Protein AF-A0AAE3JAQ6-F1 (afdb_monomer_lite)

Radius of gyration: 19.1 Å; chains: 1; bounding box: 45×23×56 Å

Organism: NCBI:txid2885356

Secondary structure (DSSP, 8-state):
---GGGG-TT--HHHHHHHHHHHHHHHHHHHHHHHHHHHHHHHHHHHHHH-SS---HHHHHHHHHHHHHHHHHHHHHHHHHHHHHHHHHHHHTT-GGG--S---HHHHSBTTBPPPHHHHIIIIIHHHHHH-

Structure (mmCIF, N/CA/C/O backbone):
data_AF-A0AAE3JAQ6-F1
#
_entry.id   AF-A0AAE3JAQ6-F1
#
loop_
_atom_site.group_PDB
_atom_site.id
_atom_site.type_symbol
_atom_site.label_atom_id
_atom_site.label_alt_id
_atom_site.label_comp_id
_atom_site.label_asym_id
_atom_site.label_entity_id
_atom_site.label_seq_id
_atom_site.pdbx_PDB_ins_code
_atom_site.Cartn_x
_atom_site.Cartn_y
_atom_site.Cartn_z
_atom_site.occupancy
_atom_site.B_iso_or_equiv
_atom_site.auth_seq_id
_atom_site.auth_comp_id
_atom_site.auth_asym_id
_atom_site.auth_atom_id
_atom_site.pdbx_PDB_model_num
ATOM 1 N N . MET A 1 1 ? 12.968 2.070 11.452 1.00 49.06 1 MET A N 1
ATOM 2 C CA . MET A 1 1 ? 12.164 3.088 12.163 1.00 49.06 1 MET A CA 1
ATOM 3 C C . MET A 1 1 ? 11.149 2.365 13.026 1.00 49.06 1 MET A C 1
ATOM 5 O O . MET A 1 1 ? 10.646 1.341 12.583 1.00 49.06 1 MET A O 1
ATOM 9 N N . LYS A 1 2 ? 10.897 2.830 14.254 1.00 66.19 2 LYS A N 1
ATOM 10 C CA . LYS A 1 2 ? 9.731 2.355 15.009 1.00 66.19 2 LYS A CA 1
ATOM 11 C C . LYS A 1 2 ? 8.495 2.928 14.321 1.00 66.19 2 LYS A C 1
ATOM 13 O O . LYS A 1 2 ? 8.451 4.131 14.099 1.00 66.19 2 LYS A O 1
ATOM 18 N N . ASN A 1 3 ? 7.579 2.059 13.925 1.00 81.31 3 ASN A N 1
ATOM 19 C CA . ASN A 1 3 ? 6.344 2.429 13.251 1.00 81.31 3 ASN A CA 1
ATOM 20 C C . ASN A 1 3 ? 5.329 2.807 14.341 1.00 81.31 3 ASN A C 1
ATOM 22 O O . ASN A 1 3 ? 4.969 1.957 15.164 1.00 81.31 3 ASN A O 1
ATOM 26 N N . LYS A 1 4 ? 4.982 4.097 14.427 1.00 90.81 4 LYS A N 1
ATOM 27 C CA . LYS A 1 4 ? 4.193 4.653 15.546 1.00 90.81 4 LYS A CA 1
ATOM 28 C C . LYS A 1 4 ? 2.760 4.126 15.553 1.00 90.81 4 LYS A C 1
ATOM 30 O O . LYS A 1 4 ? 2.126 4.111 16.604 1.00 90.81 4 LYS A O 1
ATOM 35 N N . THR A 1 5 ? 2.278 3.630 14.415 1.00 91.94 5 THR A N 1
ATOM 36 C CA . THR A 1 5 ? 0.979 2.964 14.276 1.00 91.94 5 THR A CA 1
ATOM 37 C C . THR A 1 5 ? 0.790 1.894 15.347 1.00 91.94 5 THR A C 1
ATOM 39 O O . THR A 1 5 ? -0.245 1.854 16.004 1.00 91.94 5 THR A O 1
ATOM 42 N N . PHE A 1 6 ? 1.815 1.080 15.622 1.00 92.94 6 PHE A N 1
ATOM 43 C CA . PHE A 1 6 ? 1.718 -0.003 16.608 1.00 92.94 6 PHE A CA 1
ATOM 44 C C . PHE A 1 6 ? 1.689 0.469 18.070 1.00 92.94 6 PHE A C 1
ATOM 46 O O . PHE A 1 6 ? 1.387 -0.330 18.959 1.00 92.94 6 PHE A O 1
ATOM 53 N N . GLU A 1 7 ? 1.990 1.743 18.327 1.00 91.88 7 GLU A N 1
ATOM 54 C CA . GLU A 1 7 ? 1.877 2.380 19.644 1.00 91.88 7 GLU A CA 1
ATOM 55 C C . GLU A 1 7 ? 0.469 2.965 19.878 1.00 91.88 7 GLU A C 1
ATOM 57 O O . GLU A 1 7 ? 0.170 3.438 20.975 1.00 91.88 7 GLU A O 1
ATOM 62 N N . CYS A 1 8 ? -0.419 2.912 18.875 1.00 91.31 8 CYS A N 1
ATOM 63 C CA . CYS A 1 8 ? -1.789 3.403 18.977 1.00 91.31 8 CYS A CA 1
ATOM 64 C C . CYS A 1 8 ? -2.584 2.621 20.045 1.00 91.31 8 CYS A C 1
ATOM 66 O O . CYS A 1 8 ? -2.744 1.402 19.918 1.00 91.31 8 CYS A O 1
ATOM 68 N N . PRO A 1 9 ? -3.139 3.297 21.074 1.00 92.44 9 PRO A N 1
ATOM 69 C CA . PRO A 1 9 ? -3.845 2.629 22.169 1.00 92.44 9 PRO A CA 1
ATOM 70 C C . PRO A 1 9 ? -5.201 2.042 21.752 1.00 92.44 9 PRO A C 1
ATOM 72 O O . PRO A 1 9 ? -5.751 1.217 22.473 1.00 92.44 9 PRO A O 1
ATOM 75 N N . TYR A 1 10 ? -5.739 2.457 20.602 1.00 93.06 10 TYR A N 1
ATOM 76 C CA . TYR A 1 10 ? -7.034 2.000 20.087 1.00 93.06 10 TYR A CA 1
ATOM 77 C C . TYR A 1 10 ? -6.936 0.703 19.264 1.00 93.06 10 TYR A C 1
ATOM 79 O O . TYR A 1 10 ? -7.961 0.114 18.906 1.00 93.06 10 TYR A O 1
ATOM 87 N N . LEU A 1 11 ? -5.714 0.243 18.967 1.00 94.38 11 LEU A N 1
ATOM 88 C CA . LEU A 1 11 ? -5.476 -1.020 18.273 1.00 94.38 11 LEU A CA 1
ATOM 89 C C . LEU A 1 11 ? -5.509 -2.199 19.241 1.00 94.38 11 LEU A C 1
ATOM 91 O O . LEU A 1 11 ? -4.810 -2.212 20.257 1.00 94.38 11 LEU A O 1
ATOM 95 N N . THR A 1 12 ? -6.274 -3.219 18.870 1.00 94.81 12 THR A N 1
ATOM 96 C CA . THR A 1 12 ? -6.203 -4.538 19.499 1.00 94.81 12 THR A CA 1
ATOM 97 C C . THR A 1 12 ? -4.932 -5.257 19.051 1.00 94.81 12 THR A C 1
ATOM 99 O O . THR A 1 12 ? -4.248 -4.831 18.117 1.00 94.81 12 THR A O 1
ATOM 102 N N . GLU A 1 13 ? -4.595 -6.365 19.709 1.00 95.81 13 GLU A N 1
ATOM 103 C CA . GLU A 1 13 ? -3.482 -7.201 19.248 1.00 95.81 13 GLU A CA 1
ATOM 104 C C . GLU A 1 13 ? -3.768 -7.840 17.882 1.00 95.81 13 GLU A C 1
ATOM 106 O O . GLU A 1 13 ? -2.852 -7.923 17.069 1.00 95.81 13 GLU A O 1
ATOM 111 N N . GLU A 1 14 ? -5.025 -8.180 17.584 1.00 96.62 14 GLU A N 1
ATOM 112 C CA . GLU A 1 14 ? -5.432 -8.718 16.279 1.00 96.62 14 GLU A CA 1
ATOM 113 C C . GLU A 1 14 ? -5.177 -7.711 15.147 1.00 96.62 14 GLU A C 1
ATOM 115 O O . GLU A 1 14 ? -4.533 -8.049 14.154 1.00 96.62 14 GLU A O 1
ATOM 120 N N . ASP A 1 15 ? -5.539 -6.436 15.338 1.00 96.19 15 ASP A N 1
ATOM 121 C CA . ASP A 1 15 ? -5.246 -5.406 14.330 1.00 96.19 15 ASP A CA 1
ATOM 122 C C . ASP A 1 15 ? -3.742 -5.231 14.122 1.00 96.19 15 ASP A C 1
ATOM 124 O O . ASP A 1 15 ? -3.275 -5.029 13.003 1.00 96.19 15 ASP A O 1
ATOM 128 N N . LYS A 1 16 ? -2.953 -5.297 15.202 1.00 95.88 16 LYS A N 1
ATOM 129 C CA . LYS A 1 16 ? -1.493 -5.189 15.102 1.00 95.88 16 LYS A CA 1
ATOM 130 C C . LYS A 1 16 ? -0.904 -6.386 14.364 1.00 95.88 16 LYS A C 1
ATOM 132 O O . LYS A 1 16 ? 0.075 -6.208 13.642 1.00 95.88 16 LYS A O 1
ATOM 137 N N . GLU A 1 17 ? -1.437 -7.588 14.564 1.00 97.00 17 GLU A N 1
ATOM 138 C CA . GLU A 1 17 ? -1.019 -8.787 13.833 1.00 97.00 17 GLU A CA 1
ATOM 139 C C . GLU A 1 17 ? -1.337 -8.669 12.343 1.00 97.00 17 GLU A C 1
ATOM 141 O O . GLU A 1 17 ? -0.437 -8.871 11.523 1.00 97.00 17 GLU A O 1
ATOM 146 N N . PHE A 1 18 ? -2.555 -8.244 12.003 1.00 97.31 18 PHE A N 1
ATOM 147 C CA . PHE A 1 18 ? -2.961 -7.969 10.628 1.00 97.31 18 PHE A CA 1
ATOM 148 C C . PHE A 1 18 ? -2.064 -6.908 9.970 1.00 97.31 18 PHE A C 1
ATOM 150 O O . PHE A 1 18 ? -1.428 -7.175 8.954 1.00 97.31 18 PHE A O 1
ATOM 157 N N . LEU A 1 19 ? -1.896 -5.739 10.596 1.00 96.75 19 LEU A N 1
ATOM 158 C CA . LEU A 1 19 ? -1.072 -4.651 10.057 1.00 96.75 19 LEU A CA 1
ATOM 159 C C . LEU A 1 19 ? 0.402 -5.051 9.878 1.00 96.75 19 LEU A C 1
ATOM 161 O O . LEU A 1 19 ? 1.053 -4.620 8.927 1.00 96.75 19 LEU A O 1
ATOM 165 N N . LYS A 1 20 ? 0.955 -5.885 10.772 1.00 96.38 20 LYS A N 1
ATOM 166 C CA . LYS A 1 20 ? 2.313 -6.439 10.609 1.00 96.38 20 LYS A CA 1
ATOM 167 C C . LYS A 1 20 ? 2.395 -7.397 9.427 1.00 96.38 20 LYS A C 1
ATOM 169 O O . LYS A 1 20 ? 3.418 -7.412 8.740 1.00 96.38 20 LYS A O 1
ATOM 174 N N . TYR A 1 21 ? 1.374 -8.229 9.233 1.00 96.25 21 TYR A N 1
ATOM 175 C CA . TYR A 1 21 ? 1.301 -9.138 8.097 1.00 96.25 21 TYR A CA 1
ATOM 176 C C . TYR A 1 21 ? 1.237 -8.352 6.785 1.00 96.25 21 TYR A C 1
ATOM 178 O O . TYR A 1 21 ? 2.104 -8.556 5.932 1.00 96.25 21 TYR A O 1
ATOM 186 N N . GLU A 1 22 ? 0.313 -7.397 6.678 1.00 95.69 22 GLU A N 1
ATOM 187 C CA . GLU A 1 22 ? 0.147 -6.576 5.478 1.00 95.69 22 GLU A CA 1
ATOM 188 C C . GLU A 1 22 ? 1.398 -5.768 5.159 1.00 95.69 22 GLU A C 1
ATOM 190 O O . GLU A 1 22 ? 1.917 -5.834 4.045 1.00 95.69 22 GLU A O 1
ATOM 195 N N . LEU A 1 23 ? 1.986 -5.099 6.157 1.00 95.38 23 LEU A N 1
ATOM 196 C CA . LEU A 1 23 ? 3.231 -4.357 5.962 1.00 95.38 23 LEU A CA 1
ATOM 197 C C . LEU A 1 23 ? 4.354 -5.263 5.440 1.00 95.38 23 LEU A C 1
ATOM 199 O O . LEU A 1 23 ? 5.096 -4.879 4.539 1.00 95.38 23 LEU A O 1
ATOM 203 N N . LYS A 1 24 ? 4.473 -6.486 5.968 1.00 95.25 24 LYS A N 1
ATOM 204 C CA . LYS A 1 24 ? 5.490 -7.447 5.524 1.00 95.25 24 LYS A CA 1
ATOM 205 C C . LYS A 1 24 ? 5.267 -7.895 4.077 1.00 95.25 24 LYS A C 1
ATOM 207 O O . LYS A 1 24 ? 6.242 -8.061 3.338 1.00 95.25 24 LYS A O 1
ATOM 212 N N . VAL A 1 25 ? 4.019 -8.149 3.679 1.00 94.62 25 VAL A N 1
ATOM 213 C CA . VAL A 1 25 ? 3.671 -8.534 2.302 1.00 94.62 25 VAL A CA 1
ATOM 214 C C . VAL A 1 25 ? 3.941 -7.369 1.352 1.00 94.62 25 VAL A C 1
ATOM 216 O O . VAL A 1 25 ? 4.659 -7.552 0.362 1.00 94.62 25 VAL A O 1
ATOM 219 N N . TYR A 1 26 ? 3.468 -6.172 1.702 1.00 94.31 26 TYR A N 1
ATOM 220 C CA . TYR A 1 26 ? 3.698 -4.941 0.956 1.00 94.31 26 TYR A CA 1
ATOM 221 C C . TYR A 1 26 ? 5.189 -4.662 0.767 1.00 94.31 26 TYR A C 1
ATOM 223 O O . TYR A 1 26 ? 5.651 -4.571 -0.367 1.00 94.31 26 TYR A O 1
ATOM 231 N N . GLU A 1 27 ? 5.987 -4.635 1.839 1.00 92.88 27 GLU A N 1
ATOM 232 C CA . GLU A 1 27 ? 7.431 -4.393 1.752 1.00 92.88 27 GLU A CA 1
ATOM 233 C C . GLU A 1 27 ? 8.133 -5.420 0.858 1.00 92.88 27 GLU A C 1
ATOM 235 O O . GLU A 1 27 ? 9.039 -5.068 0.097 1.00 92.88 27 GLU A O 1
ATOM 240 N N . LYS A 1 28 ? 7.741 -6.698 0.917 1.00 93.81 28 LYS A N 1
ATOM 241 C CA . LYS A 1 28 ? 8.328 -7.740 0.067 1.00 93.81 28 LYS A CA 1
ATOM 242 C C . LYS A 1 28 ? 8.021 -7.492 -1.413 1.00 93.81 28 LYS A C 1
ATOM 244 O O . LYS A 1 28 ? 8.945 -7.535 -2.232 1.00 93.81 28 LYS A O 1
ATOM 249 N N . ASN A 1 29 ? 6.757 -7.239 -1.745 1.00 91.56 29 ASN A N 1
ATOM 250 C CA . ASN A 1 29 ? 6.304 -7.023 -3.120 1.00 91.56 29 ASN A CA 1
ATOM 251 C C . ASN A 1 29 ? 6.865 -5.711 -3.682 1.00 91.56 29 ASN A C 1
ATOM 253 O O . ASN A 1 29 ? 7.469 -5.698 -4.757 1.00 91.56 29 ASN A O 1
ATOM 257 N N . PHE A 1 30 ? 6.780 -4.637 -2.900 1.00 90.25 30 PHE A N 1
ATOM 258 C CA . PHE A 1 30 ? 7.290 -3.321 -3.249 1.00 90.25 30 PHE A CA 1
ATOM 259 C C . PHE A 1 30 ? 8.801 -3.340 -3.496 1.00 90.25 30 PHE A C 1
ATOM 261 O O . PHE A 1 30 ? 9.273 -2.881 -4.533 1.00 90.25 30 PHE A O 1
ATOM 268 N N . ASN A 1 31 ? 9.588 -3.957 -2.605 1.00 91.12 31 ASN A N 1
ATOM 269 C CA . ASN A 1 31 ? 11.038 -4.054 -2.790 1.00 91.12 31 ASN A CA 1
ATOM 270 C C . ASN A 1 31 ? 11.432 -4.896 -4.011 1.00 91.12 31 ASN A C 1
ATOM 272 O O . ASN A 1 31 ? 12.467 -4.634 -4.630 1.00 91.12 31 ASN A O 1
ATOM 276 N N . MET A 1 32 ? 10.652 -5.925 -4.353 1.00 93.31 32 MET A N 1
ATOM 277 C CA . MET A 1 32 ? 10.877 -6.711 -5.566 1.00 93.31 32 MET A CA 1
ATOM 278 C C . MET A 1 32 ? 10.665 -5.852 -6.816 1.00 93.31 32 MET A C 1
ATOM 280 O O . MET A 1 32 ? 11.550 -5.795 -7.672 1.00 93.31 32 MET A O 1
ATOM 284 N N . LEU A 1 33 ? 9.539 -5.144 -6.894 1.00 91.62 33 LEU A N 1
ATOM 285 C CA . LEU A 1 33 ? 9.210 -4.270 -8.017 1.00 91.62 33 LEU A CA 1
ATOM 286 C C . LEU A 1 33 ? 10.177 -3.079 -8.122 1.00 91.62 33 LEU A C 1
ATOM 288 O O . LEU A 1 33 ? 10.649 -2.761 -9.210 1.00 91.62 33 LEU A O 1
ATOM 292 N N . LEU A 1 34 ? 10.592 -2.496 -6.994 1.00 89.81 34 LEU A N 1
ATOM 293 C CA . LEU A 1 34 ? 11.566 -1.403 -6.964 1.00 89.81 34 LEU A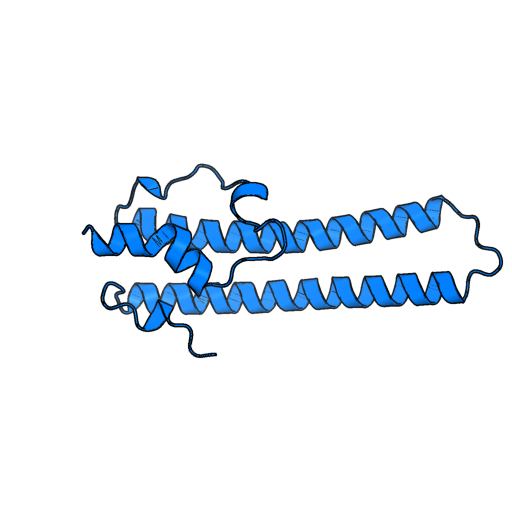 CA 1
ATOM 294 C C . LEU A 1 34 ? 12.940 -1.852 -7.483 1.00 89.81 34 LEU A C 1
ATOM 296 O O . LEU A 1 34 ? 13.642 -1.094 -8.154 1.00 89.81 34 LEU A O 1
ATOM 300 N N . LYS A 1 35 ? 13.347 -3.096 -7.197 1.00 92.88 35 LYS A N 1
ATOM 301 C CA . LYS A 1 35 ? 14.569 -3.677 -7.776 1.00 92.88 35 LYS A CA 1
ATOM 302 C C . LYS A 1 35 ? 14.446 -3.855 -9.287 1.00 92.88 35 LYS A C 1
ATOM 304 O O . LYS A 1 35 ? 15.431 -3.613 -9.983 1.00 92.88 35 LYS A O 1
ATOM 309 N N . LEU A 1 36 ? 13.278 -4.265 -9.784 1.00 91.62 36 LEU A N 1
ATOM 310 C CA . LEU A 1 36 ? 13.018 -4.371 -11.222 1.00 91.62 36 LEU A CA 1
ATOM 311 C C . LEU A 1 36 ? 13.070 -2.996 -11.893 1.00 91.62 36 LEU A C 1
ATOM 313 O O . LEU A 1 36 ? 13.784 -2.855 -12.881 1.00 91.62 36 LEU A O 1
ATOM 317 N N . HIS A 1 37 ? 12.440 -1.981 -11.299 1.00 89.38 37 HIS A N 1
ATOM 318 C CA . HIS A 1 37 ? 12.495 -0.594 -11.769 1.00 89.38 37 HIS A CA 1
ATOM 319 C C . HIS A 1 37 ? 13.938 -0.087 -11.864 1.00 89.38 37 HIS A C 1
ATOM 321 O O . HIS A 1 37 ? 14.400 0.317 -12.925 1.00 89.38 37 HIS A O 1
ATOM 327 N N . LYS A 1 38 ? 14.718 -0.222 -10.785 1.00 89.38 38 LYS A N 1
ATOM 328 C CA . LYS A 1 38 ? 16.129 0.201 -10.771 1.00 89.38 38 LYS A CA 1
ATOM 329 C C . LYS A 1 38 ? 16.996 -0.575 -11.760 1.00 89.38 38 LYS A C 1
ATOM 331 O O . LYS A 1 38 ? 17.969 -0.038 -12.285 1.00 89.38 38 LYS A O 1
ATOM 336 N N . LYS A 1 39 ? 16.706 -1.860 -11.986 1.00 90.31 39 LYS A N 1
ATOM 337 C CA . LYS A 1 39 ? 17.405 -2.659 -13.002 1.00 90.31 39 LYS A CA 1
ATOM 338 C C . LYS A 1 39 ? 17.063 -2.159 -14.405 1.00 90.31 39 LYS A C 1
ATOM 340 O O . LYS A 1 39 ? 17.972 -2.043 -15.219 1.00 90.31 39 LYS A O 1
ATOM 345 N N . HIS A 1 40 ? 15.795 -1.846 -14.656 1.00 89.75 40 HIS A N 1
ATOM 346 C CA . HIS A 1 40 ? 15.329 -1.258 -15.904 1.00 89.75 40 HIS A CA 1
ATOM 347 C C . HIS A 1 40 ? 16.035 0.074 -16.189 1.00 89.75 40 HIS A C 1
ATOM 349 O O . HIS A 1 40 ? 16.658 0.208 -17.233 1.00 89.75 40 HIS A O 1
ATOM 355 N N . GLU A 1 41 ? 16.055 1.008 -15.233 1.00 87.88 41 GLU A N 1
ATOM 356 C CA . GLU A 1 41 ? 16.748 2.303 -15.371 1.00 87.88 41 GLU A CA 1
ATOM 357 C C . GLU A 1 41 ? 18.236 2.158 -15.723 1.00 87.88 41 GLU A C 1
ATOM 359 O O . GLU A 1 41 ? 18.762 2.899 -16.550 1.00 87.88 41 GLU A O 1
ATOM 364 N N . ARG A 1 42 ? 18.933 1.183 -15.123 1.00 86.88 42 ARG A N 1
ATOM 365 C CA . ARG A 1 42 ? 20.345 0.919 -15.449 1.00 86.88 42 ARG A CA 1
ATOM 366 C C . ARG A 1 42 ? 20.527 0.378 -16.862 1.00 86.88 42 ARG A C 1
ATOM 368 O O . ARG A 1 42 ? 21.500 0.745 -17.510 1.00 86.88 42 ARG A O 1
ATOM 375 N N . LEU A 1 43 ? 19.636 -0.509 -17.306 1.00 83.56 43 LEU A N 1
ATOM 376 C CA . LEU A 1 43 ? 19.678 -1.066 -18.659 1.00 83.56 43 LEU A CA 1
ATOM 377 C C . LEU A 1 43 ? 19.380 0.007 -19.706 1.00 83.56 43 LEU A C 1
ATOM 379 O O . LEU A 1 43 ? 20.071 0.040 -20.719 1.00 83.56 43 LEU A O 1
ATOM 383 N N . LEU A 1 44 ? 18.422 0.900 -19.433 1.00 80.69 44 LEU A N 1
ATOM 384 C CA . LEU A 1 44 ? 18.168 2.074 -20.269 1.00 80.69 44 LEU A CA 1
ATOM 385 C C . LEU A 1 44 ? 19.435 2.906 -20.423 1.00 80.69 44 LEU A C 1
ATOM 387 O O . LEU A 1 44 ? 19.925 3.064 -21.531 1.00 80.69 44 LEU A O 1
ATOM 391 N N . LYS A 1 45 ? 20.021 3.336 -19.300 1.00 80.31 45 LYS A N 1
ATOM 392 C CA . LYS A 1 45 ? 21.212 4.186 -19.316 1.00 80.31 45 LYS A CA 1
ATOM 393 C C . LYS A 1 45 ? 22.387 3.542 -20.058 1.00 80.31 45 LYS A C 1
ATOM 395 O O . LYS A 1 45 ? 23.043 4.203 -20.844 1.00 80.31 45 LYS A O 1
ATOM 400 N N . HIS A 1 46 ? 22.648 2.258 -19.813 1.00 73.38 46 HIS A N 1
ATOM 401 C CA . HIS A 1 46 ? 23.714 1.535 -20.508 1.00 73.38 46 HIS A CA 1
ATOM 402 C C . HIS A 1 46 ? 23.466 1.462 -22.015 1.00 73.38 46 HIS A C 1
ATOM 404 O O . HIS A 1 46 ? 24.404 1.539 -22.796 1.00 73.38 46 HIS A O 1
ATOM 410 N N . THR A 1 47 ? 22.205 1.309 -22.420 1.00 70.31 47 THR A N 1
ATOM 411 C CA . THR A 1 47 ? 21.866 1.255 -23.840 1.00 70.31 47 THR A CA 1
ATOM 412 C C . THR A 1 47 ? 21.962 2.633 -24.483 1.00 70.31 47 THR A C 1
ATOM 414 O O . THR A 1 47 ? 22.465 2.719 -25.592 1.00 70.31 47 THR A O 1
ATOM 417 N N . ASP A 1 48 ? 21.577 3.701 -23.780 1.00 71.56 48 ASP A N 1
ATOM 418 C CA . ASP A 1 48 ? 21.787 5.081 -24.232 1.00 71.56 48 ASP A CA 1
ATOM 419 C C . ASP A 1 48 ? 23.287 5.416 -24.362 1.00 71.56 4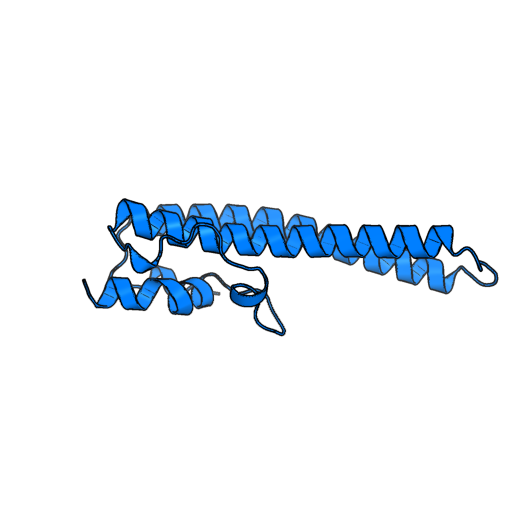8 ASP A C 1
ATOM 421 O O . ASP A 1 48 ? 23.687 6.076 -25.317 1.00 71.56 48 ASP A O 1
ATOM 425 N N . ASP A 1 49 ? 24.123 4.928 -23.435 1.00 70.81 49 ASP A N 1
ATOM 426 C CA . ASP A 1 49 ? 25.579 5.133 -23.447 1.00 70.81 49 ASP A CA 1
ATOM 427 C C . ASP A 1 49 ? 26.282 4.339 -24.582 1.00 70.81 49 ASP A C 1
ATOM 429 O O . ASP A 1 49 ? 27.311 4.781 -25.092 1.00 70.81 49 ASP A O 1
ATOM 433 N N . GLU A 1 50 ? 25.754 3.172 -24.986 1.00 65.19 50 GLU A N 1
ATOM 434 C CA . GLU A 1 50 ? 26.299 2.326 -26.071 1.00 65.19 50 GLU A CA 1
ATOM 435 C C . GLU A 1 50 ? 25.689 2.610 -27.456 1.00 65.19 50 GLU A C 1
ATOM 437 O O . GLU A 1 50 ? 26.237 2.195 -28.483 1.00 65.19 50 GLU A O 1
ATOM 442 N N . ALA A 1 51 ? 24.552 3.303 -27.509 1.00 61.53 51 ALA A N 1
ATOM 443 C CA . ALA A 1 51 ? 23.847 3.638 -28.737 1.00 61.53 51 ALA A CA 1
ATOM 444 C C . ALA A 1 51 ? 24.464 4.871 -29.421 1.00 61.53 51 ALA A C 1
ATOM 446 O O . ALA A 1 51 ? 23.861 5.938 -29.458 1.00 61.53 51 ALA A O 1
ATOM 447 N N . GLU A 1 52 ? 25.637 4.719 -30.045 1.00 56.97 52 GLU A N 1
ATOM 448 C CA . GLU A 1 52 ? 26.154 5.734 -30.983 1.00 56.97 52 GLU A CA 1
ATOM 449 C C . GLU A 1 52 ? 25.317 5.836 -32.283 1.00 56.97 52 GLU A C 1
ATOM 451 O O . GLU A 1 52 ? 25.492 6.795 -33.029 1.00 56.97 52 GLU A O 1
ATOM 456 N N . ASP A 1 53 ? 24.397 4.894 -32.563 1.00 56.75 53 ASP A N 1
ATOM 457 C CA . ASP A 1 53 ? 23.688 4.821 -33.862 1.00 56.75 53 ASP A CA 1
ATOM 458 C C . ASP A 1 53 ? 22.274 4.183 -33.812 1.00 56.75 53 ASP A C 1
ATOM 460 O O . ASP A 1 53 ? 21.720 3.759 -34.828 1.00 56.75 53 ASP A O 1
ATOM 464 N N . TYR A 1 54 ? 21.665 4.042 -32.627 1.00 56.28 54 TYR A N 1
ATOM 465 C CA . TYR A 1 54 ? 20.416 3.278 -32.461 1.00 56.28 54 TYR A CA 1
ATOM 466 C C . TYR A 1 54 ? 19.157 4.153 -32.586 1.00 56.28 54 TYR A C 1
ATOM 468 O O . TYR A 1 54 ? 18.394 4.323 -31.638 1.00 5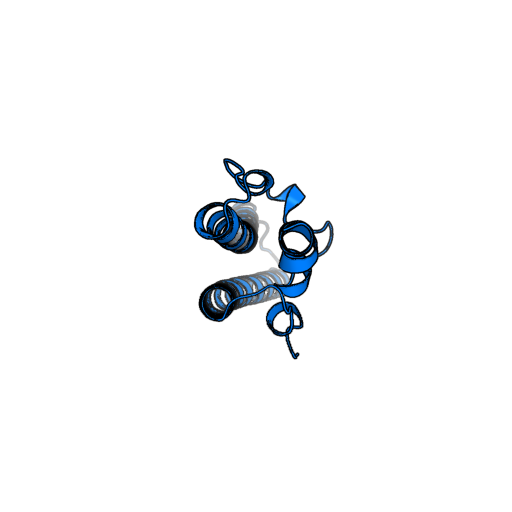6.28 54 TYR A O 1
ATOM 476 N N . ASP A 1 55 ? 18.892 4.671 -33.786 1.00 62.25 55 ASP A N 1
ATOM 477 C CA . ASP A 1 55 ? 17.610 5.314 -34.117 1.00 62.25 55 ASP A CA 1
ATOM 478 C C . ASP A 1 55 ? 16.528 4.243 -34.375 1.00 62.25 55 ASP A C 1
ATOM 480 O O . ASP A 1 55 ? 16.099 3.984 -35.501 1.00 62.25 55 ASP A O 1
ATOM 484 N N . ASN A 1 56 ? 16.142 3.514 -33.321 1.00 69.44 56 ASN A N 1
ATOM 485 C CA . ASN A 1 56 ? 15.182 2.416 -33.412 1.00 69.44 56 ASN A CA 1
ATOM 486 C C . ASN A 1 56 ? 13.989 2.678 -32.491 1.00 69.44 56 ASN A C 1
ATOM 488 O O . ASN A 1 56 ? 13.921 2.180 -31.367 1.00 69.44 56 ASN A O 1
ATOM 492 N N . ALA A 1 57 ? 13.019 3.447 -32.992 1.00 71.06 57 ALA A N 1
ATOM 493 C CA . ALA A 1 57 ? 11.782 3.806 -32.290 1.00 71.06 57 ALA A CA 1
ATOM 494 C C . ALA A 1 57 ? 11.055 2.604 -31.645 1.00 71.06 57 ALA A C 1
ATOM 496 O O . ALA A 1 57 ? 10.375 2.759 -30.630 1.00 71.06 57 ALA A O 1
ATOM 497 N N . VAL A 1 58 ? 11.223 1.394 -32.195 1.00 76.94 58 VAL A N 1
ATOM 498 C CA . VAL A 1 58 ? 10.687 0.146 -31.625 1.00 76.94 58 VAL A CA 1
ATOM 499 C C . VAL A 1 58 ? 11.341 -0.191 -30.283 1.00 76.94 58 VAL A C 1
ATOM 501 O O . VAL A 1 58 ? 10.645 -0.553 -29.336 1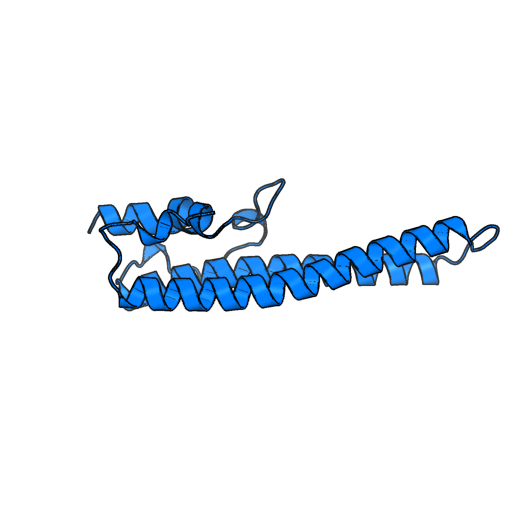.00 76.94 58 VAL A O 1
ATOM 504 N N . TYR A 1 59 ? 12.664 -0.052 -30.182 1.00 76.88 59 TYR A N 1
ATOM 505 C CA . TYR A 1 59 ? 13.404 -0.301 -28.947 1.00 76.88 59 TYR A CA 1
ATOM 506 C C . TYR A 1 59 ? 13.036 0.729 -27.871 1.00 76.88 59 TYR A C 1
ATOM 508 O O . TYR A 1 59 ? 12.657 0.347 -26.765 1.00 76.88 59 TYR A O 1
ATOM 516 N N . SER A 1 60 ? 13.027 2.021 -28.219 1.00 75.88 60 SER A N 1
ATOM 517 C CA . SER A 1 60 ? 12.619 3.092 -27.299 1.00 75.88 60 SER A CA 1
ATOM 518 C C . SER A 1 60 ? 11.181 2.911 -26.804 1.00 75.88 60 SER A C 1
ATOM 520 O O . SER A 1 60 ? 10.911 3.096 -25.619 1.00 75.88 60 SER A O 1
ATOM 522 N N . SER A 1 61 ? 10.260 2.488 -27.679 1.00 81.12 61 SER A N 1
ATOM 523 C CA . SER A 1 61 ? 8.879 2.183 -27.289 1.00 81.12 61 SER A CA 1
ATOM 524 C C . SER A 1 61 ? 8.794 0.988 -26.335 1.00 81.12 61 SER A C 1
ATOM 526 O O . SER A 1 61 ? 8.064 1.059 -25.348 1.00 81.12 61 SER A O 1
ATOM 528 N N . LEU A 1 62 ? 9.554 -0.085 -26.575 1.00 83.56 62 LEU A N 1
ATOM 529 C CA . LEU A 1 62 ? 9.581 -1.254 -25.690 1.00 83.56 62 LEU A CA 1
ATOM 530 C C . LEU A 1 62 ? 10.108 -0.896 -24.294 1.00 83.56 62 LEU A C 1
ATOM 532 O O . LEU A 1 62 ? 9.536 -1.307 -23.284 1.00 83.56 62 LEU A O 1
ATOM 536 N N . CYS A 1 63 ? 11.179 -0.108 -24.247 1.00 82.44 63 CYS A N 1
ATOM 537 C CA . CYS A 1 63 ? 11.767 0.447 -23.036 1.00 82.44 63 CYS A CA 1
ATOM 538 C C . CYS A 1 63 ? 10.786 1.337 -22.265 1.00 82.44 63 CYS A C 1
ATOM 540 O O . CYS A 1 63 ? 10.609 1.165 -21.061 1.00 82.44 63 CYS A O 1
ATOM 542 N N . PHE A 1 64 ? 10.101 2.250 -22.955 1.00 82.88 64 PHE A N 1
ATOM 543 C CA . PHE A 1 64 ? 9.074 3.084 -22.338 1.00 82.88 64 PHE A CA 1
ATOM 544 C C . PHE A 1 64 ? 7.940 2.235 -21.751 1.00 82.88 64 PHE A C 1
ATOM 546 O O . PHE A 1 64 ? 7.649 2.356 -20.565 1.00 82.88 64 PHE A O 1
ATOM 553 N N . ASN A 1 65 ? 7.371 1.315 -22.539 1.00 88.19 65 ASN A N 1
ATOM 554 C CA . ASN A 1 65 ? 6.269 0.455 -22.099 1.00 88.19 65 ASN A CA 1
ATOM 555 C C . ASN A 1 65 ? 6.665 -0.396 -20.887 1.00 88.19 65 ASN A C 1
ATOM 557 O O . ASN A 1 65 ? 5.932 -0.450 -19.907 1.00 88.19 65 ASN A O 1
ATOM 561 N N . THR A 1 66 ? 7.856 -1.000 -20.911 1.00 88.81 66 THR A N 1
ATOM 562 C CA . THR A 1 66 ? 8.337 -1.823 -19.792 1.00 88.81 66 THR A CA 1
ATOM 563 C C . THR A 1 66 ? 8.517 -0.986 -18.521 1.00 88.81 66 THR A C 1
ATOM 565 O O . THR A 1 66 ? 8.154 -1.430 -17.431 1.00 88.81 66 THR A O 1
ATOM 568 N N . GLY A 1 67 ? 9.049 0.234 -18.641 1.00 88.94 67 GLY A N 1
ATOM 569 C CA . GLY A 1 67 ? 9.160 1.169 -17.523 1.00 88.94 67 GLY A CA 1
ATOM 570 C C . GLY A 1 67 ? 7.792 1.565 -16.963 1.00 88.94 67 GLY A C 1
ATOM 571 O O . GLY A 1 67 ? 7.586 1.501 -15.749 1.00 88.94 67 GLY A O 1
ATOM 572 N N . SER A 1 68 ? 6.847 1.908 -17.843 1.00 89.12 68 SER A N 1
ATOM 573 C CA . SER A 1 68 ? 5.467 2.240 -17.478 1.00 89.12 68 SER A CA 1
ATOM 574 C C . SER A 1 68 ? 4.754 1.083 -16.782 1.00 89.12 68 SER A C 1
ATOM 576 O O . SER A 1 68 ? 4.139 1.310 -15.745 1.00 89.12 68 SER A O 1
ATOM 578 N N . ASP A 1 69 ? 4.889 -0.148 -17.275 1.00 92.75 69 ASP A N 1
ATOM 579 C CA . ASP A 1 69 ? 4.266 -1.334 -16.677 1.00 92.75 69 ASP A CA 1
ATOM 580 C C . ASP A 1 69 ? 4.814 -1.619 -15.270 1.00 92.75 69 ASP A C 1
ATOM 582 O O . ASP A 1 69 ? 4.057 -1.925 -14.346 1.00 92.75 69 ASP A O 1
ATOM 586 N N . ILE A 1 70 ? 6.132 -1.477 -15.069 1.00 90.44 70 ILE A N 1
ATOM 587 C CA . ILE A 1 70 ? 6.751 -1.643 -13.745 1.00 90.44 70 ILE A CA 1
ATOM 588 C C . ILE A 1 70 ? 6.264 -0.557 -12.782 1.00 90.44 70 ILE A C 1
ATOM 590 O O . ILE A 1 70 ? 5.941 -0.859 -11.630 1.00 90.44 70 ILE A O 1
ATOM 594 N N . PHE A 1 71 ? 6.217 0.698 -13.233 1.00 87.88 71 PHE A N 1
ATOM 595 C CA . PHE A 1 71 ? 5.719 1.809 -12.425 1.00 87.88 71 PHE A CA 1
ATOM 596 C C . PHE A 1 71 ? 4.241 1.622 -12.065 1.00 87.88 71 PHE A C 1
ATOM 598 O O . PHE A 1 71 ? 3.858 1.775 -10.908 1.00 87.88 71 PHE A O 1
ATOM 605 N N . TYR A 1 72 ? 3.421 1.202 -13.026 1.00 90.38 72 TYR A N 1
ATOM 606 C CA . TYR A 1 72 ? 2.011 0.907 -12.809 1.00 90.38 72 TYR A CA 1
ATOM 607 C C . TYR A 1 72 ? 1.813 -0.221 -11.786 1.00 90.38 72 TYR A C 1
ATOM 609 O O . TYR A 1 72 ? 1.010 -0.087 -10.864 1.00 90.38 72 TYR A O 1
ATOM 617 N N . ALA A 1 73 ? 2.602 -1.297 -11.874 1.00 91.88 73 ALA A N 1
ATOM 618 C CA . ALA A 1 73 ? 2.570 -2.387 -10.902 1.00 91.88 73 ALA A CA 1
ATOM 619 C C . ALA A 1 73 ? 3.000 -1.943 -9.490 1.00 91.88 73 ALA A C 1
ATOM 621 O O . ALA A 1 73 ? 2.403 -2.376 -8.501 1.00 91.88 73 ALA A O 1
ATOM 622 N N . LEU A 1 74 ? 4.017 -1.076 -9.380 1.00 89.88 74 LEU A N 1
ATOM 623 C CA . LEU A 1 74 ? 4.426 -0.464 -8.107 1.00 89.88 74 LEU A CA 1
ATOM 624 C C . LEU A 1 74 ? 3.267 0.314 -7.485 1.00 89.88 74 LEU A C 1
ATOM 626 O O . LEU A 1 74 ? 2.943 0.111 -6.317 1.00 89.88 74 LEU A O 1
ATOM 630 N N . THR A 1 75 ? 2.638 1.169 -8.286 1.00 89.44 75 THR A N 1
ATOM 631 C CA . THR A 1 75 ? 1.504 1.996 -7.883 1.00 89.44 75 THR A CA 1
ATOM 632 C C . THR A 1 75 ? 0.318 1.154 -7.419 1.00 89.44 75 THR A C 1
ATOM 634 O O . THR A 1 75 ? -0.175 1.365 -6.314 1.00 89.44 75 THR A O 1
ATOM 637 N N . LEU A 1 76 ? -0.109 0.161 -8.204 1.00 91.06 76 LEU A N 1
ATOM 638 C CA . LEU A 1 76 ? -1.220 -0.717 -7.822 1.00 91.06 76 LEU A CA 1
ATOM 639 C C . LEU A 1 76 ? -0.934 -1.500 -6.544 1.00 91.06 76 LEU A C 1
ATOM 641 O O . LEU A 1 76 ? -1.813 -1.644 -5.703 1.00 91.06 76 LEU A O 1
ATOM 645 N N . THR A 1 77 ? 0.304 -1.967 -6.363 1.00 91.88 77 THR A N 1
ATOM 646 C CA . THR A 1 77 ? 0.701 -2.651 -5.124 1.00 91.88 77 THR A CA 1
ATOM 647 C C . THR A 1 77 ? 0.490 -1.752 -3.903 1.00 91.88 77 THR A C 1
ATOM 649 O O . THR A 1 77 ? 0.116 -2.240 -2.840 1.00 91.88 77 THR A O 1
ATOM 652 N N . HIS A 1 78 ? 0.724 -0.445 -4.045 1.00 92.50 78 HIS A N 1
ATOM 653 C CA . HIS A 1 78 ? 0.497 0.514 -2.971 1.00 92.50 78 HIS A CA 1
ATOM 654 C C . HIS A 1 78 ? -0.985 0.838 -2.756 1.00 92.50 78 HIS A C 1
ATOM 656 O O . HIS A 1 78 ? -1.417 0.895 -1.608 1.00 92.50 78 HIS A O 1
ATOM 662 N N . VAL A 1 79 ? -1.770 0.981 -3.829 1.00 91.56 79 VAL A N 1
ATOM 663 C CA . VAL A 1 79 ? -3.232 1.154 -3.738 1.00 91.56 79 VAL A CA 1
ATOM 664 C C . VAL A 1 79 ? -3.869 -0.014 -2.988 1.00 91.56 79 VAL A C 1
ATOM 666 O O . VAL A 1 79 ? -4.544 0.212 -1.989 1.00 91.56 79 VAL A O 1
ATOM 669 N N . HIS A 1 80 ? -3.551 -1.252 -3.378 1.00 92.19 80 HIS A N 1
ATOM 670 C CA . HIS A 1 80 ? -4.065 -2.442 -2.699 1.00 92.19 80 HIS A CA 1
ATOM 671 C C . HIS A 1 80 ? -3.646 -2.511 -1.231 1.00 92.19 80 HIS A C 1
ATOM 673 O O . HIS A 1 80 ? -4.473 -2.814 -0.386 1.00 92.19 80 HIS A O 1
ATOM 679 N N . PHE A 1 81 ? -2.407 -2.135 -0.896 1.00 93.88 81 PHE A N 1
ATOM 680 C CA . PHE A 1 81 ? -1.983 -2.065 0.504 1.00 93.88 81 PHE A CA 1
ATOM 681 C C . PHE A 1 81 ? -2.849 -1.112 1.346 1.00 93.88 81 PHE A C 1
ATOM 683 O O . PHE A 1 81 ? -3.133 -1.398 2.508 1.00 93.88 81 PHE A O 1
ATOM 690 N N . VAL A 1 82 ? -3.277 0.022 0.783 1.00 93.94 82 VAL A N 1
ATOM 691 C CA . VAL A 1 82 ? -4.178 0.955 1.477 1.00 93.94 82 VAL A CA 1
ATOM 692 C C . VAL A 1 82 ? -5.600 0.409 1.555 1.00 93.94 82 VAL A C 1
ATOM 694 O O . VAL A 1 82 ? -6.223 0.521 2.614 1.00 93.94 82 VAL A O 1
ATOM 697 N N . ASP A 1 83 ? -6.099 -0.180 0.469 1.00 93.06 83 ASP A N 1
ATOM 698 C CA . ASP A 1 83 ? -7.442 -0.759 0.411 1.00 93.06 83 ASP A CA 1
ATOM 699 C C . ASP A 1 83 ? -7.595 -1.933 1.378 1.00 93.06 83 ASP A C 1
ATOM 701 O O . ASP A 1 83 ? -8.490 -1.891 2.217 1.00 93.06 83 ASP A O 1
ATOM 705 N N . ASP A 1 84 ? -6.660 -2.884 1.384 1.00 94.00 84 ASP A N 1
ATOM 706 C CA . ASP A 1 84 ? -6.675 -4.041 2.287 1.00 94.00 84 ASP A CA 1
ATOM 707 C C . ASP A 1 84 ? -6.734 -3.602 3.761 1.00 94.00 84 ASP A C 1
ATOM 709 O O . ASP A 1 84 ? -7.486 -4.160 4.568 1.00 94.00 84 ASP A O 1
ATOM 713 N N . ILE A 1 85 ? -5.987 -2.551 4.127 1.00 95.31 85 ILE A N 1
ATOM 714 C CA . ILE A 1 85 ? -6.037 -1.975 5.477 1.00 95.31 85 ILE A CA 1
ATOM 715 C C . ILE A 1 85 ? -7.412 -1.373 5.768 1.00 95.31 85 ILE A C 1
ATOM 717 O O . ILE A 1 85 ? -7.989 -1.624 6.830 1.00 95.31 85 ILE A O 1
ATOM 721 N N . CYS A 1 86 ? -7.931 -0.549 4.863 1.00 94.69 86 CYS A N 1
ATOM 722 C CA . CYS A 1 86 ? -9.201 0.129 5.078 1.00 94.69 86 CYS A CA 1
ATOM 723 C C . CYS A 1 86 ? -10.374 -0.852 5.135 1.00 94.69 86 CYS A C 1
ATOM 725 O O . CYS A 1 86 ? -11.224 -0.712 6.015 1.00 94.69 86 CYS A O 1
ATOM 727 N N . ASP A 1 87 ? -10.385 -1.863 4.273 1.00 94.44 87 ASP A N 1
ATOM 728 C CA . ASP A 1 87 ? -11.407 -2.903 4.220 1.00 94.44 87 ASP A CA 1
ATOM 729 C C . ASP A 1 87 ? -11.395 -3.748 5.488 1.00 94.44 87 ASP A C 1
ATOM 731 O O . ASP A 1 87 ? -12.446 -3.972 6.098 1.00 94.44 87 ASP A O 1
ATOM 735 N N . TYR A 1 88 ? -10.205 -4.135 5.961 1.00 95.50 88 TYR A N 1
ATOM 736 C CA . TYR A 1 88 ? -10.066 -4.823 7.239 1.00 95.50 88 TYR A CA 1
ATOM 737 C C . TYR A 1 88 ? -10.709 -4.022 8.375 1.00 95.50 88 TYR A C 1
ATOM 739 O O . TYR A 1 88 ? -11.527 -4.568 9.119 1.00 95.50 88 TYR A O 1
ATOM 747 N N . PHE A 1 89 ? -10.394 -2.729 8.512 1.00 95.19 89 PHE A N 1
ATOM 748 C CA . PHE A 1 89 ? -10.980 -1.898 9.571 1.00 95.19 89 PHE A CA 1
ATOM 749 C C . PHE A 1 89 ? -12.467 -1.618 9.343 1.00 95.19 89 PHE A C 1
ATOM 751 O O . PHE A 1 89 ? -13.225 -1.546 10.312 1.00 95.19 89 PHE A O 1
ATOM 758 N N . SER A 1 90 ? -12.910 -1.508 8.091 1.00 94.69 90 SER A N 1
ATOM 759 C CA . SER A 1 90 ? -14.325 -1.355 7.771 1.00 94.69 90 SER A CA 1
ATOM 760 C C . SER A 1 90 ? -15.133 -2.555 8.260 1.00 94.69 90 SER A C 1
ATOM 762 O O . SER A 1 90 ? -16.148 -2.379 8.931 1.00 94.69 90 SER A O 1
ATOM 764 N N . ILE A 1 91 ? -14.637 -3.768 8.007 1.00 93.50 91 ILE A N 1
ATOM 765 C CA . ILE A 1 91 ? -15.306 -5.023 8.355 1.00 93.50 91 ILE A CA 1
ATOM 766 C C . ILE A 1 91 ? -15.177 -5.325 9.850 1.00 93.50 91 ILE A C 1
ATOM 768 O O . ILE A 1 91 ? -16.177 -5.522 10.539 1.00 93.50 91 ILE A O 1
ATOM 772 N N . THR A 1 92 ? -13.952 -5.371 10.374 1.00 94.31 92 THR A N 1
ATOM 773 C CA . THR A 1 92 ? -13.689 -5.849 11.745 1.00 94.31 92 THR A CA 1
ATOM 774 C C . THR A 1 92 ? -14.071 -4.833 12.808 1.00 94.31 92 THR A C 1
ATOM 776 O O . THR A 1 92 ? -14.433 -5.202 13.928 1.00 94.31 92 THR A O 1
ATOM 779 N N . ARG A 1 93 ? -14.018 -3.542 12.468 1.00 91.94 93 ARG A N 1
ATOM 780 C CA . ARG A 1 93 ? -14.375 -2.456 13.374 1.00 91.9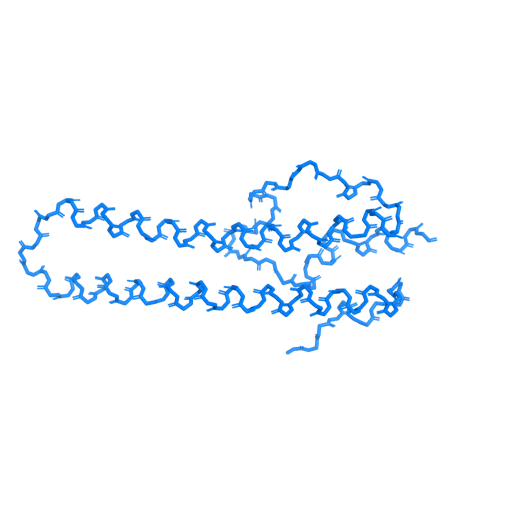4 93 ARG A CA 1
ATOM 781 C C . ARG A 1 93 ? -15.643 -1.728 12.946 1.00 91.94 93 ARG A C 1
ATOM 783 O O . ARG A 1 93 ? -15.908 -0.710 13.565 1.00 91.94 93 ARG A O 1
ATOM 790 N N . ASP A 1 94 ? -16.442 -2.217 11.993 1.00 91.69 94 ASP A N 1
ATOM 791 C CA . ASP A 1 94 ? -17.711 -1.601 11.537 1.00 91.69 94 ASP A CA 1
ATOM 792 C C . ASP A 1 94 ? -17.574 -0.082 11.294 1.00 91.69 94 ASP A C 1
ATOM 794 O O . ASP A 1 94 ? -18.294 0.730 11.880 1.00 91.69 94 ASP A O 1
ATOM 798 N N . ILE A 1 95 ? -16.562 0.303 10.506 1.00 92.25 95 ILE A N 1
ATOM 799 C CA . ILE A 1 95 ? -16.283 1.693 10.108 1.00 92.25 95 ILE A CA 1
ATOM 800 C C . ILE A 1 95 ? -16.698 1.848 8.644 1.00 92.25 95 ILE A C 1
ATOM 802 O O . ILE A 1 95 ? -15.930 1.574 7.719 1.00 92.25 95 ILE A O 1
ATOM 806 N N . LYS A 1 96 ? -17.952 2.234 8.417 1.00 88.81 96 LYS A N 1
ATOM 807 C CA . LYS A 1 96 ? -18.568 2.213 7.079 1.00 88.81 96 LYS A CA 1
ATOM 808 C C . LYS A 1 96 ? -17.967 3.244 6.132 1.00 88.81 96 LYS A C 1
ATOM 810 O O . LYS A 1 96 ? -17.953 3.018 4.932 1.00 88.81 96 LYS A O 1
ATOM 815 N N . GLU A 1 97 ? -17.431 4.333 6.669 1.00 89.12 97 GLU A N 1
ATOM 816 C CA . GLU A 1 97 ? -16.753 5.398 5.929 1.00 89.12 97 GLU A CA 1
ATOM 817 C C . GLU A 1 97 ? -15.468 4.922 5.237 1.00 89.12 97 GLU A C 1
ATOM 819 O O . GLU A 1 97 ? -14.968 5.602 4.343 1.00 89.12 97 GLU A O 1
ATOM 824 N N . LEU A 1 98 ? -14.921 3.773 5.649 1.00 89.88 98 LEU A N 1
ATOM 825 C CA . LEU A 1 98 ? -13.747 3.169 5.021 1.00 89.88 98 LEU A CA 1
ATOM 826 C C . LEU A 1 98 ? -14.082 2.254 3.842 1.00 89.88 98 LEU A C 1
ATOM 828 O O . LEU A 1 98 ? -13.169 1.945 3.077 1.00 89.88 98 LEU A O 1
ATOM 832 N N . ASN A 1 99 ? -15.349 1.855 3.695 1.00 82.31 99 ASN A N 1
ATOM 833 C CA . ASN A 1 99 ? -15.809 0.995 2.613 1.00 82.31 99 ASN A CA 1
ATOM 834 C C . ASN A 1 99 ? -15.890 1.815 1.317 1.00 82.31 99 ASN A C 1
ATOM 836 O O . ASN A 1 99 ? -16.823 2.597 1.125 1.00 82.31 99 ASN A O 1
ATOM 840 N N . SER A 1 100 ? -14.872 1.677 0.473 1.00 71.38 100 SER A N 1
ATOM 841 C CA . SER A 1 100 ? -14.781 2.305 -0.843 1.00 71.38 100 SER A CA 1
ATOM 842 C C . SER A 1 100 ? -14.707 1.189 -1.871 1.00 71.38 100 SER A C 1
ATOM 844 O O . SER A 1 100 ? -13.853 0.323 -1.729 1.00 71.38 100 SER A O 1
ATOM 846 N N . ASP A 1 101 ? -15.556 1.228 -2.903 1.00 68.12 101 ASP A N 1
ATOM 847 C CA . ASP A 1 101 ? -15.598 0.198 -3.957 1.00 68.12 101 ASP A CA 1
ATOM 848 C C . ASP A 1 101 ? -14.268 0.057 -4.730 1.00 68.12 101 ASP A C 1
ATOM 850 O O . ASP A 1 101 ? -14.110 -0.911 -5.460 1.00 68.12 101 ASP A O 1
ATOM 854 N N . GLU A 1 102 ? -13.342 1.009 -4.576 1.00 68.50 102 GLU A N 1
ATOM 855 C CA . GLU A 1 102 ? -11.890 0.963 -4.842 1.00 68.50 102 GLU A CA 1
ATOM 856 C C . GLU A 1 102 ? -11.334 2.377 -4.540 1.00 68.50 102 GLU A C 1
ATOM 858 O O . GLU A 1 102 ? -12.067 3.360 -4.703 1.00 68.50 102 GLU A O 1
ATOM 863 N N . ARG A 1 103 ? -10.084 2.541 -4.075 1.00 85.69 103 ARG A N 1
ATOM 864 C CA . ARG A 1 103 ? -9.450 3.881 -3.996 1.00 85.69 103 ARG A CA 1
ATOM 865 C C . ARG A 1 103 ? -8.713 4.205 -5.287 1.00 85.69 103 ARG A C 1
ATOM 867 O O . ARG A 1 103 ? -8.042 3.358 -5.875 1.00 85.69 103 ARG A O 1
ATOM 874 N N . THR A 1 104 ? -8.790 5.456 -5.732 1.00 84.19 104 THR A N 1
ATOM 875 C CA . THR A 1 104 ? -8.077 5.864 -6.948 1.00 84.19 104 THR A CA 1
ATOM 876 C C . THR A 1 104 ? -6.573 5.997 -6.696 1.00 84.19 104 THR A C 1
ATOM 878 O O . THR A 1 104 ? -6.121 6.318 -5.594 1.00 84.19 104 THR A O 1
ATOM 881 N N . MET A 1 105 ? -5.771 5.803 -7.749 1.00 84.38 105 MET A N 1
ATOM 882 C CA . MET A 1 105 ? -4.316 6.000 -7.683 1.00 84.38 105 MET A CA 1
ATOM 883 C C . MET A 1 105 ? -3.939 7.407 -7.206 1.00 84.38 105 MET A C 1
ATOM 885 O O . MET A 1 105 ? -3.002 7.550 -6.429 1.00 84.38 105 MET A O 1
ATOM 889 N N . GLU A 1 106 ? -4.680 8.425 -7.655 1.00 83.50 106 GLU A N 1
ATOM 890 C CA . GLU A 1 106 ? -4.467 9.833 -7.295 1.00 83.50 106 GLU A CA 1
ATOM 891 C C . GLU A 1 106 ? -4.768 10.107 -5.815 1.00 83.50 106 GLU A C 1
ATOM 893 O O . GLU A 1 106 ? -4.074 10.888 -5.175 1.00 83.50 106 GLU A O 1
ATOM 898 N N . GLU A 1 107 ? -5.765 9.439 -5.229 1.00 83.00 107 GLU A N 1
ATOM 899 C CA . GLU A 1 107 ? -6.079 9.602 -3.806 1.00 83.00 107 GLU A CA 1
ATOM 900 C C . GLU A 1 107 ? -5.031 8.966 -2.894 1.00 83.00 107 GLU A C 1
ATOM 902 O O . GLU A 1 107 ? -4.781 9.471 -1.790 1.00 83.00 107 GLU A O 1
ATOM 907 N N . VAL A 1 108 ? -4.472 7.830 -3.316 1.00 83.81 108 VAL A N 1
ATOM 908 C CA . VAL A 1 108 ? -3.558 7.026 -2.497 1.00 83.81 108 VAL A CA 1
ATOM 909 C C . VAL A 1 108 ? -2.121 7.513 -2.619 1.00 83.81 108 VAL A C 1
ATOM 911 O O . VAL A 1 108 ? -1.420 7.601 -1.611 1.00 83.81 108 VAL A O 1
ATOM 914 N N . ILE A 1 109 ? -1.679 7.860 -3.824 1.00 80.50 109 ILE A N 1
ATOM 915 C CA . ILE A 1 109 ? -0.325 8.354 -4.054 1.00 80.50 109 ILE A CA 1
ATOM 916 C C . ILE A 1 109 ? -0.287 9.846 -3.740 1.00 80.50 109 ILE A C 1
ATOM 918 O O . ILE A 1 109 ? -1.072 10.624 -4.270 1.00 80.50 109 ILE A O 1
ATOM 922 N N . ASN A 1 110 ? 0.640 10.267 -2.881 1.00 71.62 110 ASN A N 1
ATOM 923 C CA . ASN A 1 110 ? 0.937 11.688 -2.753 1.00 71.62 110 ASN A CA 1
ATOM 924 C C . ASN A 1 110 ? 1.645 12.148 -4.036 1.00 71.62 110 ASN A C 1
ATOM 926 O O . ASN A 1 110 ? 2.421 11.375 -4.592 1.00 71.62 110 ASN A O 1
ATOM 930 N N . GLU A 1 111 ? 1.444 13.397 -4.469 1.00 58.03 111 GLU A N 1
ATOM 931 C CA . GLU A 1 111 ? 1.977 13.967 -5.725 1.00 58.03 111 GLU A CA 1
ATOM 932 C C . GLU A 1 111 ? 3.475 13.685 -5.958 1.00 58.03 111 GLU A C 1
ATOM 934 O O . GLU A 1 111 ? 3.953 13.732 -7.091 1.00 58.03 111 GLU A O 1
ATOM 939 N N . THR A 1 112 ? 4.220 13.371 -4.894 1.00 59.69 112 THR A N 1
ATOM 940 C CA . THR A 1 112 ? 5.644 13.051 -4.936 1.00 59.69 112 THR A CA 1
ATOM 941 C C . THR A 1 112 ? 6.035 11.647 -4.456 1.00 59.69 112 THR A C 1
ATOM 943 O O . THR A 1 112 ? 7.120 11.204 -4.826 1.00 59.69 112 THR A O 1
ATOM 946 N N . GLU A 1 113 ? 5.242 10.943 -3.631 1.00 74.31 113 GLU A N 1
ATOM 947 C CA . GLU A 1 113 ? 5.691 9.721 -2.926 1.00 74.31 113 GLU A CA 1
ATOM 948 C C . GLU A 1 113 ? 4.547 8.759 -2.539 1.00 74.31 113 GLU A C 1
ATOM 950 O O . GLU A 1 113 ? 3.386 9.144 -2.400 1.00 74.31 113 GLU A O 1
ATOM 955 N N . MET A 1 114 ? 4.889 7.484 -2.327 1.00 84.50 114 MET A N 1
ATOM 956 C CA . MET A 1 114 ? 3.971 6.484 -1.765 1.00 84.50 114 MET A CA 1
ATOM 957 C C . MET A 1 114 ? 3.920 6.590 -0.243 1.00 84.50 114 MET A C 1
ATOM 959 O O . MET A 1 114 ? 4.958 6.751 0.399 1.00 84.50 114 MET A O 1
ATOM 963 N N . LEU A 1 115 ? 2.729 6.445 0.332 1.00 86.19 115 LEU A N 1
ATOM 964 C CA . LEU A 1 115 ? 2.505 6.557 1.768 1.00 86.19 115 LEU A CA 1
ATOM 965 C C . LEU A 1 115 ? 3.158 5.391 2.529 1.00 86.19 115 LEU A C 1
ATOM 967 O O . LEU A 1 115 ? 3.106 4.221 2.146 1.00 86.19 115 LEU A O 1
ATOM 971 N N . THR A 1 116 ? 3.743 5.700 3.674 1.00 91.38 116 THR A N 1
ATOM 972 C CA . THR A 1 116 ? 4.142 4.716 4.682 1.00 91.38 116 THR A CA 1
ATOM 973 C C . THR A 1 116 ? 2.923 4.208 5.451 1.00 91.38 116 THR A C 1
ATOM 975 O O . THR A 1 116 ? 1.886 4.866 5.485 1.00 91.38 116 THR A O 1
ATOM 978 N N . LEU A 1 117 ? 3.040 3.069 6.148 1.00 93.88 117 LEU A N 1
ATOM 979 C CA . LEU A 1 117 ? 1.956 2.588 7.021 1.00 93.88 117 LEU A CA 1
ATOM 980 C C . LEU A 1 117 ? 1.517 3.654 8.038 1.00 93.88 117 LEU A C 1
ATOM 982 O O . LEU A 1 117 ? 0.327 3.796 8.281 1.00 93.88 117 LEU A O 1
ATOM 986 N N . ASP A 1 118 ? 2.457 4.419 8.596 1.00 93.69 118 ASP A N 1
ATOM 987 C CA . ASP A 1 118 ? 2.138 5.498 9.535 1.00 93.69 118 ASP A CA 1
ATOM 988 C C . ASP A 1 118 ? 1.272 6.589 8.894 1.00 93.69 118 ASP A C 1
ATOM 990 O O . ASP A 1 118 ? 0.325 7.070 9.512 1.00 93.69 118 ASP A O 1
ATOM 994 N N . GLU A 1 119 ? 1.556 6.951 7.646 1.00 92.50 119 GLU A N 1
ATOM 995 C CA . GLU A 1 119 ? 0.778 7.949 6.910 1.00 92.50 119 GLU A CA 1
ATOM 996 C C . GLU A 1 119 ? -0.575 7.402 6.459 1.00 92.50 119 GLU A C 1
ATOM 998 O O . GLU A 1 119 ? -1.574 8.107 6.567 1.00 92.50 119 GLU A O 1
ATOM 1003 N N . VAL A 1 120 ? -0.637 6.143 6.014 1.00 92.38 120 VAL A N 1
ATOM 1004 C CA . VAL A 1 120 ? -1.905 5.459 5.712 1.00 92.38 120 VAL A CA 1
ATOM 1005 C C . VAL A 1 120 ? -2.785 5.431 6.958 1.00 92.38 120 VAL A C 1
ATOM 1007 O O . VAL A 1 120 ? -3.958 5.803 6.914 1.00 92.38 120 VAL A O 1
ATOM 1010 N N . PHE A 1 121 ? -2.207 5.048 8.094 1.00 93.88 121 PHE A N 1
ATOM 1011 C CA . PHE A 1 121 ? -2.924 4.963 9.353 1.00 93.88 121 PHE A CA 1
ATOM 1012 C C . PHE A 1 121 ? -3.424 6.331 9.820 1.00 93.88 121 PHE A C 1
ATOM 1014 O O . PHE A 1 121 ? -4.590 6.462 10.193 1.00 93.88 121 PHE A O 1
ATOM 1021 N N . ASP A 1 122 ? -2.581 7.361 9.758 1.00 92.19 122 ASP A N 1
ATOM 1022 C CA . ASP A 1 122 ? -2.963 8.723 10.130 1.00 92.19 122 ASP A CA 1
ATOM 1023 C C . ASP A 1 122 ? -4.026 9.315 9.194 1.00 92.19 122 ASP A C 1
ATOM 1025 O O . ASP A 1 122 ? -4.948 9.991 9.657 1.00 92.19 122 ASP A O 1
ATOM 1029 N N . LYS A 1 123 ? -3.906 9.070 7.884 1.00 91.19 123 LYS A N 1
ATOM 1030 C CA . LYS A 1 123 ? -4.785 9.642 6.857 1.00 91.19 123 LYS A CA 1
ATOM 1031 C C . LYS A 1 123 ? -6.160 8.985 6.849 1.00 91.19 123 LYS A C 1
ATOM 1033 O O . LYS A 1 123 ? -7.162 9.691 6.759 1.00 91.19 123 LYS A O 1
ATOM 1038 N N . TYR A 1 124 ? -6.210 7.657 6.946 1.00 92.06 124 TYR A N 1
ATOM 1039 C CA . TYR A 1 124 ? -7.450 6.910 6.744 1.00 92.06 124 TYR A CA 1
ATOM 1040 C C . TYR A 1 124 ? -8.043 6.362 8.041 1.00 92.06 124 TYR A C 1
ATOM 1042 O O . TYR A 1 124 ? -9.256 6.388 8.187 1.00 92.06 124 TYR A O 1
ATOM 1050 N N . ILE A 1 125 ? -7.242 5.900 9.006 1.00 94.44 125 ILE A N 1
ATOM 1051 C CA . ILE A 1 125 ? -7.752 5.021 10.076 1.00 94.44 125 ILE A CA 1
ATOM 1052 C C . ILE A 1 125 ? -7.904 5.729 11.427 1.00 94.44 125 ILE A C 1
ATOM 1054 O O . ILE A 1 125 ? -8.945 5.624 12.080 1.00 9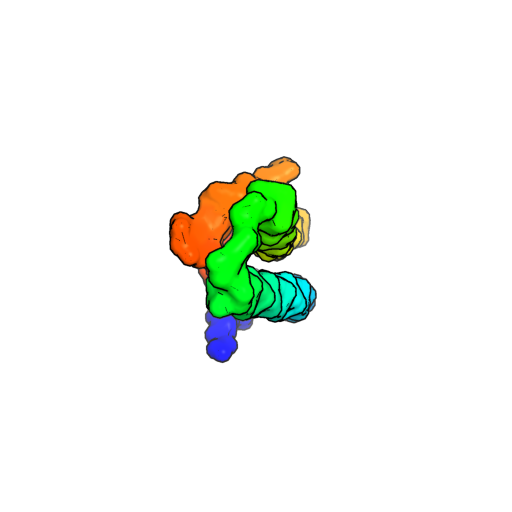4.44 125 ILE A O 1
ATOM 1058 N N . VAL A 1 126 ? -6.876 6.455 11.879 1.00 92.69 126 VAL A N 1
ATOM 1059 C CA . VAL A 1 126 ? -6.735 6.868 13.288 1.00 92.69 126 VAL A CA 1
ATOM 1060 C C . VAL A 1 126 ? -7.891 7.731 13.791 1.00 92.69 126 VAL A C 1
ATOM 1062 O O . VAL A 1 126 ? -8.247 7.659 14.968 1.00 92.69 126 VAL A O 1
ATOM 1065 N N . LYS A 1 127 ? -8.483 8.551 12.916 1.00 92.81 127 LYS A N 1
ATOM 1066 C CA . LYS A 1 127 ? -9.614 9.413 13.267 1.00 92.81 127 LYS A CA 1
ATOM 1067 C C . LYS A 1 127 ? -10.813 8.575 13.713 1.00 92.81 127 LYS A C 1
ATOM 1069 O O . LYS A 1 127 ? -11.351 8.823 14.786 1.00 92.81 127 LYS A O 1
ATOM 1074 N N . TYR A 1 128 ? -11.172 7.551 12.944 1.00 92.06 128 TYR A N 1
ATOM 1075 C CA . TYR A 1 128 ? -12.344 6.725 13.227 1.00 92.06 128 TYR A CA 1
ATOM 1076 C C . TYR A 1 128 ? -12.160 5.849 14.468 1.00 92.06 128 TYR A C 1
ATOM 1078 O O . TYR A 1 128 ? -13.108 5.619 15.212 1.00 92.06 128 TYR A O 1
ATOM 1086 N N . LEU A 1 129 ? -10.928 5.412 14.745 1.00 90.44 129 LEU A N 1
ATOM 1087 C CA . LEU A 1 129 ? -10.628 4.670 15.972 1.00 90.44 129 LEU A CA 1
ATOM 1088 C C . LEU A 1 129 ? -10.685 5.538 17.237 1.00 90.44 129 LEU A C 1
ATOM 1090 O O . LEU A 1 129 ? -10.930 5.005 18.312 1.00 90.44 129 LEU A O 1
ATOM 1094 N N . LYS A 1 130 ? -10.450 6.852 17.128 1.00 87.81 130 LYS A N 1
ATOM 1095 C CA . LYS A 1 130 ? -10.559 7.804 18.250 1.00 87.81 130 LYS A CA 1
ATOM 1096 C C . LYS A 1 130 ? -12.000 8.196 18.573 1.00 87.81 130 LYS A C 1
ATOM 1098 O O . LYS A 1 130 ? -12.265 8.626 19.691 1.00 87.81 130 LYS A O 1
ATOM 1103 N N . GLU A 1 131 ? -12.883 8.142 17.579 1.00 82.12 131 GLU A N 1
ATOM 1104 C CA . GLU A 1 131 ? -14.289 8.552 17.689 1.00 82.12 131 GLU A CA 1
ATOM 1105 C C . GLU A 1 131 ? -15.209 7.419 18.189 1.00 82.12 131 GLU A C 1
ATOM 1107 O O . GLU A 1 131 ? -16.366 7.685 18.518 1.00 82.12 131 GLU A O 1
ATOM 1112 N N . LYS A 1 132 ? -14.698 6.183 18.279 1.00 67.06 132 LYS A N 1
ATOM 1113 C CA . LYS A 1 132 ? -15.361 5.023 18.897 1.00 67.06 132 LYS A CA 1
ATOM 1114 C C . LYS A 1 132 ? -15.029 4.876 20.378 1.00 67.06 132 LYS A C 1
ATOM 1116 O O . LYS A 1 132 ? -15.950 4.462 21.118 1.00 67.06 132 LYS A O 1
#

Foldseek 3Di:
DPQCLLVQPLDDVVLVVVLVVLLVVLCVQLVVLVVVLVVLVVVVVVCVVVCPPPPDVPVVVVSVVSNVVSVVSNLVSLQVSLLVSLVCCCPVVVPVVSDDPGDDSPVQADPVGGDDPNRSCVVRNSVSSVVD

pLDDT: mean 86.22, std 10.65, range [49.06, 97.31]

Sequence (132 aa):
MKNKTFECPYLTEEDKEFLKYELKVYEKNFNMLLKLHKKHERLLKHTDDEAEDYDNAVYSSLCFNTGSDIFYALTLTHVHFVDDICDYFSITRDIKELNSDERTMEEVINETEMLTLDEVFDKYIVKYLKEK